Protein AF-W1I643-F1 (afdb_monomer_lite)

Sequence (92 aa):
MLSKNSHLFVSRDLIAAFPGRSFRIIAISSFNKKELKRHLSGITKANIATRNFPLPVAELRKRLKLKDGGETYIFATTLSDESHVLVITEKA

pLDDT: mean 82.18, std 7.46, range [57.31, 90.88]

Secondary structure (DSSP, 8-state):
-B-GGG-----SS--TT-SS--EEEEEEEES-HHHHHHHTTT--B-EEEEES-SS-HHHHHHHHTPBS-SSEEEEEEEBTTS-EEEEEEEE-

Structure (mmCIF, N/CA/C/O backbone):
data_AF-W1I643-F1
#
_entry.id   AF-W1I643-F1
#
loop_
_atom_site.group_PDB
_atom_site.id
_atom_site.type_symbol
_atom_site.label_atom_id
_atom_site.label_alt_id
_atom_site.label_comp_id
_atom_site.label_asym_id
_atom_site.label_entity_id
_atom_site.label_seq_id
_atom_site.pdbx_PDB_ins_code
_atom_site.Cartn_x
_atom_site.Cartn_y
_atom_site.Cartn_z
_atom_site.occupancy
_atom_site.B_iso_or_equiv
_atom_site.auth_seq_id
_atom_site.auth_comp_id
_atom_site.auth_asym_id
_atom_site.auth_atom_id
_atom_site.pdbx_PDB_model_num
ATOM 1 N N . MET A 1 1 ? 1.737 11.450 -11.147 1.00 57.31 1 MET A N 1
ATOM 2 C CA . MET A 1 1 ? 3.042 10.776 -11.336 1.00 57.31 1 MET A CA 1
ATOM 3 C C . MET A 1 1 ? 3.482 10.208 -9.993 1.00 57.31 1 MET A C 1
ATOM 5 O O . MET A 1 1 ? 3.165 10.809 -8.972 1.00 57.31 1 MET A O 1
ATOM 9 N N . LEU A 1 2 ? 4.122 9.035 -9.972 1.00 66.00 2 LEU A N 1
ATOM 10 C CA . LEU A 1 2 ? 4.743 8.502 -8.752 1.00 66.00 2 LEU A CA 1
ATOM 11 C C . LEU A 1 2 ? 6.029 9.278 -8.460 1.00 66.00 2 LEU A C 1
ATOM 13 O O . LEU A 1 2 ? 6.726 9.688 -9.389 1.00 66.00 2 LEU A O 1
ATOM 17 N N . SER A 1 3 ? 6.352 9.485 -7.183 1.00 66.00 3 SER A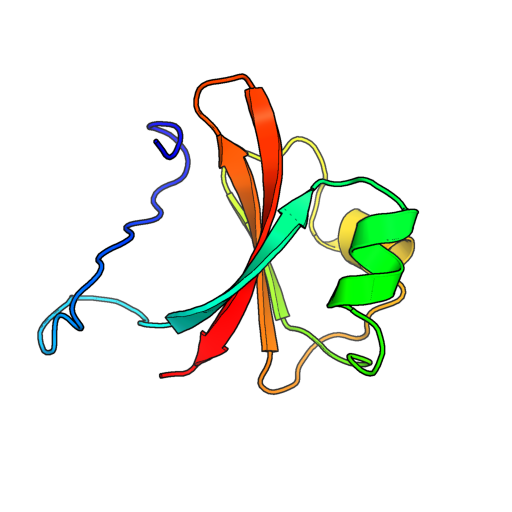 N 1
ATOM 18 C CA . SER A 1 3 ? 7.621 10.120 -6.820 1.00 66.00 3 SER A CA 1
ATOM 19 C C . SER A 1 3 ? 8.807 9.248 -7.252 1.00 66.00 3 SER A C 1
ATOM 21 O O . SER A 1 3 ? 8.738 8.019 -7.142 1.00 66.00 3 SER A O 1
ATOM 23 N N . LYS A 1 4 ? 9.906 9.883 -7.695 1.00 61.41 4 LYS A N 1
ATOM 24 C CA . LYS A 1 4 ? 11.142 9.229 -8.180 1.00 61.41 4 LYS A CA 1
ATOM 25 C C . LYS A 1 4 ? 11.694 8.179 -7.203 1.00 61.41 4 LYS A C 1
ATOM 27 O O . LYS A 1 4 ? 12.247 7.177 -7.638 1.00 61.41 4 LYS A O 1
ATOM 32 N N . ASN A 1 5 ? 11.458 8.351 -5.903 1.00 60.69 5 ASN A N 1
ATOM 33 C CA . ASN A 1 5 ? 11.962 7.461 -4.850 1.00 60.69 5 ASN A CA 1
ATOM 34 C C . ASN A 1 5 ? 11.018 6.292 -4.512 1.00 60.69 5 ASN A C 1
ATOM 36 O O . ASN A 1 5 ? 11.272 5.536 -3.578 1.00 60.69 5 ASN A O 1
ATOM 40 N N . SER A 1 6 ? 9.908 6.134 -5.238 1.00 60.09 6 SER A N 1
ATOM 41 C CA . SER A 1 6 ? 8.906 5.107 -4.920 1.00 60.09 6 SER A CA 1
ATOM 42 C C . SER A 1 6 ? 9.244 3.739 -5.519 1.00 60.09 6 SER A C 1
ATOM 44 O O . SER A 1 6 ? 8.708 2.739 -5.051 1.00 60.09 6 SER A O 1
ATOM 46 N N . HIS A 1 7 ? 10.128 3.675 -6.529 1.00 69.38 7 HIS A N 1
ATOM 47 C CA . HIS A 1 7 ? 10.511 2.439 -7.243 1.00 69.38 7 HIS A CA 1
ATOM 48 C C . HIS A 1 7 ? 9.288 1.573 -7.623 1.00 69.38 7 HIS A C 1
ATOM 50 O O . HIS A 1 7 ? 9.327 0.344 -7.589 1.00 69.38 7 HIS A O 1
ATOM 56 N N . LEU A 1 8 ? 8.173 2.234 -7.933 1.00 71.62 8 LEU A N 1
ATOM 57 C CA . LEU A 1 8 ? 6.917 1.634 -8.355 1.00 71.62 8 LEU A CA 1
ATOM 58 C C . LEU A 1 8 ? 6.682 2.063 -9.797 1.00 71.62 8 LEU A C 1
ATOM 60 O O . LEU A 1 8 ? 6.731 3.253 -10.112 1.00 71.62 8 LEU A O 1
ATOM 64 N N . PHE A 1 9 ? 6.429 1.083 -10.6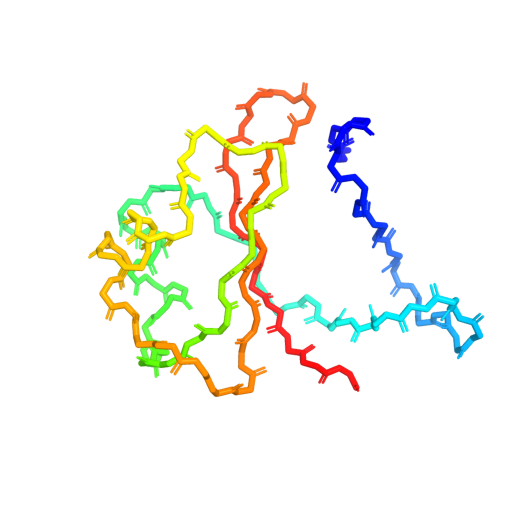54 1.00 77.25 9 PHE A N 1
ATOM 65 C CA . PHE A 1 9 ? 6.153 1.285 -12.068 1.00 77.25 9 PHE A CA 1
ATOM 66 C C . PHE A 1 9 ? 4.680 0.965 -12.312 1.00 77.25 9 PHE A C 1
ATOM 68 O O . PHE A 1 9 ? 4.180 -0.052 -11.835 1.00 77.25 9 PHE A O 1
ATOM 75 N N . VAL A 1 10 ? 3.975 1.849 -13.017 1.00 79.75 10 VAL A N 1
ATOM 76 C CA . VAL A 1 10 ? 2.554 1.683 -13.346 1.00 79.75 10 VAL A CA 1
ATOM 77 C C . VAL A 1 10 ? 2.406 1.787 -14.854 1.00 79.75 10 VAL A C 1
ATOM 79 O O . VAL A 1 10 ? 2.914 2.726 -15.462 1.00 79.75 10 VAL A O 1
ATOM 82 N N . SER A 1 11 ? 1.703 0.825 -15.441 1.00 78.19 11 SER A N 1
ATOM 83 C CA . SER A 1 11 ? 1.356 0.776 -16.860 1.00 78.19 11 SER A CA 1
ATOM 84 C C . SER A 1 11 ? -0.150 0.558 -16.988 1.00 78.19 11 SER A C 1
ATOM 86 O O . SER A 1 11 ? -0.758 -0.054 -16.109 1.00 78.19 11 SER A O 1
ATOM 88 N N . ARG A 1 12 ? -0.756 1.079 -18.062 1.00 75.44 12 ARG A N 1
ATOM 89 C CA . ARG A 1 12 ? -2.154 0.767 -18.407 1.00 75.44 12 ARG A CA 1
ATOM 90 C C . ARG A 1 12 ? -2.280 -0.643 -18.979 1.00 75.44 12 ARG A C 1
ATOM 92 O O . ARG A 1 12 ? -3.259 -1.320 -18.693 1.00 75.44 12 ARG A O 1
ATOM 99 N N . ASP A 1 13 ? -1.262 -1.074 -19.716 1.00 77.31 13 ASP A N 1
ATOM 100 C CA . ASP A 1 13 ? -1.199 -2.388 -20.342 1.00 77.31 13 ASP A CA 1
ATOM 101 C C . ASP A 1 13 ? -0.326 -3.342 -19.524 1.00 77.31 13 ASP A C 1
ATOM 103 O O . ASP A 1 13 ? 0.684 -2.938 -18.930 1.00 77.31 13 ASP A O 1
ATOM 107 N N . LEU A 1 14 ? -0.707 -4.620 -19.505 1.00 73.81 14 LEU A N 1
ATOM 108 C CA . LEU A 1 14 ? 0.080 -5.667 -18.864 1.00 73.81 14 LEU A CA 1
ATOM 109 C C . LEU A 1 14 ? 1.372 -5.900 -19.654 1.00 73.81 14 LEU A C 1
ATOM 111 O O . LEU A 1 14 ? 1.344 -6.269 -20.825 1.00 73.81 14 LEU A O 1
ATOM 115 N N . ILE A 1 15 ? 2.512 -5.752 -18.983 1.00 77.06 15 ILE A N 1
ATOM 116 C CA . ILE A 1 15 ? 3.822 -6.057 -19.560 1.00 77.06 15 ILE A CA 1
ATOM 117 C C . ILE A 1 15 ? 4.190 -7.488 -19.160 1.00 77.06 15 ILE A C 1
ATOM 119 O O . ILE A 1 15 ? 4.653 -7.730 -18.046 1.00 77.06 15 ILE A O 1
ATOM 123 N N . ALA A 1 16 ? 3.967 -8.441 -20.070 1.00 70.69 16 ALA A N 1
ATOM 124 C CA . ALA A 1 16 ? 4.140 -9.874 -19.805 1.00 70.69 16 ALA A CA 1
ATOM 125 C C . ALA A 1 16 ? 5.574 -10.269 -19.394 1.00 70.69 16 ALA A C 1
ATOM 127 O O . ALA A 1 16 ? 5.754 -11.203 -18.621 1.00 70.69 16 ALA A O 1
ATOM 128 N N . ALA A 1 17 ? 6.590 -9.544 -19.873 1.00 79.75 17 ALA A N 1
ATOM 129 C CA . ALA A 1 17 ? 8.004 -9.822 -19.609 1.00 79.75 17 ALA A CA 1
ATOM 130 C C . ALA A 1 17 ? 8.645 -8.846 -18.601 1.00 79.75 17 ALA A C 1
ATOM 132 O O . ALA A 1 17 ? 9.853 -8.613 -18.648 1.00 79.75 17 ALA A O 1
ATOM 133 N N . PHE A 1 18 ? 7.859 -8.225 -17.713 1.00 77.94 18 PHE A N 1
ATOM 134 C CA . PHE A 1 18 ? 8.416 -7.289 -16.736 1.00 77.94 18 PHE A CA 1
ATOM 135 C C . PHE A 1 18 ? 9.230 -8.034 -15.660 1.00 77.94 18 PHE A C 1
ATOM 137 O O . PHE A 1 18 ? 8.676 -8.903 -14.981 1.00 77.94 18 PHE A O 1
ATOM 144 N N . PRO A 1 19 ? 10.520 -7.702 -15.455 1.00 77.12 19 PRO A N 1
ATOM 145 C CA . PRO A 1 19 ? 11.328 -8.330 -14.418 1.00 77.12 19 PRO A CA 1
ATOM 146 C C . PRO A 1 19 ? 10.862 -7.846 -13.041 1.00 77.12 19 PRO A C 1
ATOM 148 O O . PRO A 1 19 ? 11.257 -6.786 -12.556 1.00 77.12 19 PRO A O 1
ATOM 151 N N . GLY A 1 20 ? 9.984 -8.618 -12.404 1.00 78.25 20 GLY A N 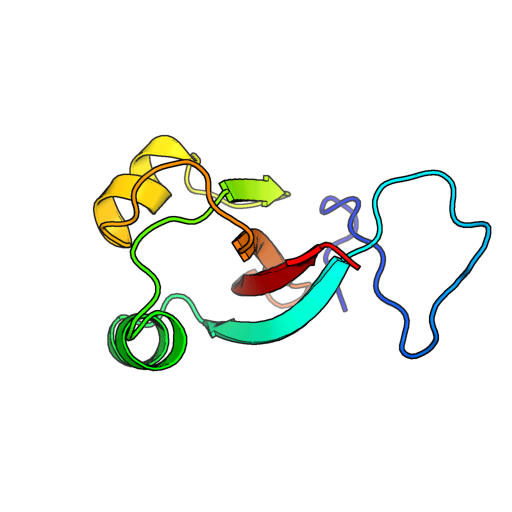1
ATOM 152 C CA . GLY A 1 20 ? 9.456 -8.291 -11.088 1.00 78.25 20 GLY A CA 1
ATOM 153 C C . GLY A 1 20 ? 8.138 -8.983 -10.775 1.00 78.25 20 GLY A C 1
ATOM 154 O O . GLY A 1 20 ? 7.763 -9.984 -11.379 1.00 78.25 20 GLY A O 1
ATOM 155 N N . ARG A 1 21 ? 7.433 -8.440 -9.784 1.00 79.50 21 ARG A N 1
ATOM 156 C CA . ARG A 1 21 ? 6.077 -8.864 -9.435 1.00 79.50 21 ARG A CA 1
ATOM 157 C C . ARG A 1 21 ? 5.087 -7.877 -10.031 1.00 79.50 21 ARG A C 1
ATOM 159 O O . ARG A 1 21 ? 5.185 -6.683 -9.755 1.00 79.50 21 ARG A O 1
ATOM 166 N N . SER A 1 22 ? 4.133 -8.395 -10.791 1.00 82.69 22 SER A N 1
ATOM 167 C CA . SER A 1 22 ? 3.041 -7.612 -11.358 1.00 82.69 22 SER A CA 1
ATOM 168 C C . SER A 1 22 ? 1.815 -7.690 -10.458 1.00 82.69 22 SER A C 1
ATOM 170 O O . SER A 1 22 ? 1.476 -8.747 -9.925 1.00 82.69 22 SER A O 1
ATOM 172 N N . PHE A 1 23 ? 1.152 -6.552 -10.294 1.00 85.50 23 PHE A N 1
ATOM 173 C CA . PHE A 1 23 ? -0.076 -6.443 -9.523 1.00 85.50 23 PHE A CA 1
ATOM 174 C C . PHE A 1 23 ? -1.091 -5.631 -10.315 1.00 85.50 23 PHE A C 1
ATOM 176 O O . PHE A 1 23 ? -0.740 -4.646 -10.967 1.00 85.50 23 PHE A O 1
ATOM 183 N N . ARG A 1 24 ? -2.358 -6.026 -10.236 1.00 85.75 24 ARG A N 1
ATOM 184 C CA . ARG A 1 24 ? -3.470 -5.294 -10.837 1.00 85.75 24 ARG A CA 1
ATOM 185 C C . ARG A 1 24 ? -4.008 -4.293 -9.825 1.00 85.75 24 ARG A C 1
ATOM 187 O O . ARG A 1 24 ? -4.380 -4.679 -8.720 1.00 85.75 24 ARG A O 1
ATOM 194 N N . ILE A 1 25 ? -4.049 -3.013 -10.191 1.00 88.69 25 ILE A N 1
ATOM 195 C CA . ILE A 1 25 ? -4.620 -1.963 -9.338 1.00 88.69 25 ILE A CA 1
ATOM 196 C C . ILE A 1 25 ? -6.142 -2.109 -9.336 1.00 88.69 25 ILE A C 1
ATOM 198 O O . ILE A 1 25 ? -6.773 -2.056 -10.388 1.00 88.69 25 ILE A O 1
ATOM 202 N N . ILE A 1 26 ? -6.716 -2.286 -8.148 1.00 88.69 26 ILE A N 1
ATOM 203 C CA . ILE A 1 26 ? -8.165 -2.396 -7.934 1.00 88.69 26 ILE A CA 1
ATOM 204 C C . ILE A 1 26 ? -8.739 -1.046 -7.520 1.00 88.69 26 ILE A C 1
ATOM 206 O O . ILE A 1 26 ? -9.798 -0.636 -7.987 1.00 88.69 26 ILE A O 1
ATOM 210 N N . ALA A 1 27 ? -8.032 -0.347 -6.634 1.00 86.88 27 ALA A N 1
ATOM 211 C CA . ALA A 1 27 ? -8.449 0.948 -6.130 1.00 86.88 27 ALA A CA 1
ATOM 212 C C . ALA A 1 27 ? -7.246 1.764 -5.659 1.00 86.88 27 ALA A C 1
ATOM 214 O O . ALA A 1 27 ? -6.210 1.226 -5.270 1.00 86.88 27 ALA A O 1
ATOM 215 N N . ILE A 1 28 ? -7.411 3.080 -5.651 1.00 87.88 28 ILE A N 1
ATOM 216 C CA . ILE A 1 28 ? -6.476 4.015 -5.035 1.00 87.88 28 ILE A CA 1
ATOM 217 C C . ILE A 1 28 ? -7.280 4.792 -4.000 1.00 87.88 28 ILE A C 1
ATOM 219 O O . ILE A 1 28 ? -8.333 5.334 -4.323 1.00 87.88 28 ILE A O 1
ATOM 223 N N . SER A 1 29 ? -6.803 4.810 -2.761 1.00 87.44 29 SER A N 1
ATOM 224 C CA . SER A 1 29 ? -7.426 5.538 -1.656 1.00 87.44 29 SER A CA 1
ATOM 225 C C . SER A 1 29 ? -6.448 6.566 -1.119 1.00 87.44 29 SER A C 1
ATOM 227 O O . SER A 1 29 ? -5.255 6.282 -0.984 1.00 87.44 29 SER A O 1
ATOM 229 N N . SER A 1 30 ? -6.945 7.735 -0.727 1.00 85.12 30 SER A N 1
ATOM 230 C CA . SER A 1 30 ? -6.160 8.631 0.118 1.00 85.12 30 SER A CA 1
ATOM 231 C C . SER A 1 30 ? -6.065 8.075 1.542 1.00 85.12 30 SER A C 1
ATOM 233 O O . SER A 1 30 ? -6.746 7.110 1.915 1.00 85.12 30 SER A O 1
ATOM 235 N N . PHE A 1 31 ? -5.252 8.720 2.379 1.00 79.62 31 PHE A N 1
ATOM 236 C CA . PHE A 1 31 ? -5.158 8.404 3.805 1.00 79.62 31 PHE A CA 1
ATOM 237 C C . PHE A 1 31 ? -6.355 8.896 4.647 1.00 79.62 31 PHE A C 1
ATOM 239 O O . PHE A 1 31 ? -6.316 8.882 5.880 1.00 79.62 31 PHE A O 1
ATOM 246 N N . ASN A 1 32 ? -7.441 9.335 4.004 1.00 82.44 32 ASN A N 1
ATOM 247 C CA . ASN A 1 32 ? -8.641 9.798 4.681 1.00 82.44 32 ASN A CA 1
ATOM 248 C C . ASN A 1 32 ? -9.412 8.626 5.311 1.00 82.44 32 ASN A C 1
ATOM 250 O O . ASN A 1 32 ? -9.787 7.667 4.638 1.00 82.44 32 ASN A O 1
ATOM 254 N N . LYS A 1 33 ? -9.729 8.727 6.608 1.00 76.81 33 LYS A N 1
ATOM 255 C CA . LYS A 1 33 ? -10.464 7.702 7.375 1.00 76.81 33 LYS A CA 1
ATOM 256 C C . LYS A 1 33 ? -11.754 7.226 6.693 1.00 76.81 33 LYS A C 1
ATOM 258 O O . LYS A 1 33 ? -12.069 6.039 6.778 1.00 76.81 33 LYS A O 1
ATOM 263 N N . LYS A 1 34 ? -12.508 8.129 6.048 1.00 81.75 34 LYS A N 1
ATOM 264 C CA . LYS A 1 34 ? -13.757 7.775 5.345 1.00 81.75 34 LYS A CA 1
ATOM 265 C C . LYS A 1 34 ? -13.490 6.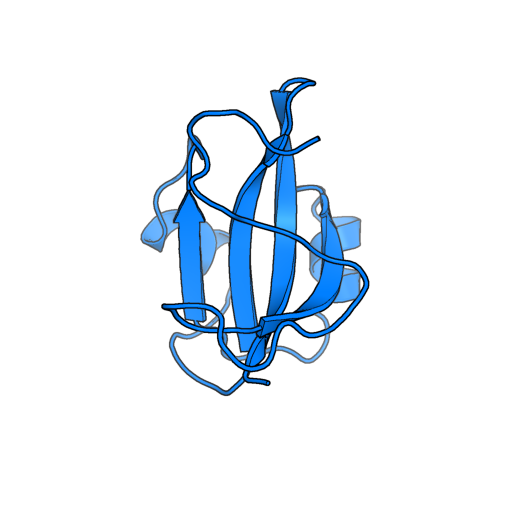924 4.104 1.00 81.75 34 LYS A C 1
ATOM 267 O O . LYS A 1 34 ? -14.152 5.904 3.928 1.00 81.75 34 LYS A O 1
ATOM 272 N N . GLU A 1 35 ? -12.522 7.318 3.281 1.00 81.06 35 GLU A N 1
ATOM 273 C CA . GLU A 1 35 ? -12.159 6.579 2.066 1.00 81.06 35 GLU A CA 1
ATOM 274 C C . GLU A 1 35 ? -11.541 5.230 2.398 1.00 81.06 35 GLU A C 1
ATOM 276 O O . GLU A 1 35 ? -11.972 4.219 1.852 1.00 81.06 35 GLU A O 1
ATOM 281 N N . LEU A 1 36 ? -10.630 5.191 3.373 1.00 82.62 36 LEU A N 1
ATOM 282 C CA . LEU A 1 36 ? -10.028 3.948 3.841 1.00 82.62 36 LEU A CA 1
ATOM 283 C C . LEU A 1 36 ? -11.095 2.952 4.278 1.00 82.62 36 LEU A C 1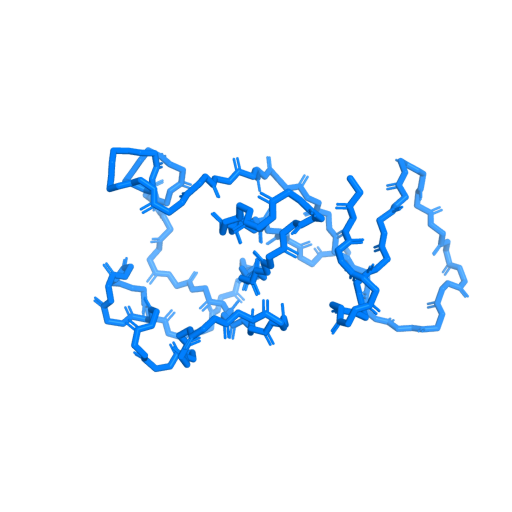
ATOM 285 O O . LEU A 1 36 ? -11.075 1.806 3.850 1.00 82.62 36 LEU A O 1
ATOM 289 N N . LYS A 1 37 ? -12.075 3.388 5.078 1.00 79.88 37 LYS A N 1
ATOM 290 C CA . LYS A 1 37 ? -13.162 2.506 5.514 1.00 79.88 37 LYS A CA 1
ATOM 291 C C . LYS A 1 37 ? -14.032 2.037 4.346 1.00 79.88 37 LYS A C 1
ATOM 293 O O . LYS A 1 37 ? -14.535 0.924 4.402 1.00 79.88 37 LYS A O 1
ATOM 298 N N . ARG A 1 38 ? -14.211 2.859 3.306 1.00 84.12 38 ARG A N 1
ATOM 299 C CA . ARG A 1 38 ? -14.988 2.510 2.108 1.00 84.12 38 ARG A CA 1
ATOM 300 C C . ARG A 1 38 ? -14.255 1.494 1.233 1.00 84.12 38 ARG A C 1
ATOM 302 O O . ARG A 1 38 ? -14.849 0.489 0.868 1.00 84.12 38 ARG A O 1
ATOM 309 N N . HIS A 1 39 ? -12.984 1.742 0.924 1.00 82.50 39 HIS A N 1
ATOM 310 C CA . HIS A 1 39 ? -12.187 0.900 0.029 1.00 82.50 39 HIS A CA 1
ATOM 311 C C . HIS A 1 39 ? -11.655 -0.368 0.698 1.00 82.50 39 HIS A C 1
ATOM 313 O O . HIS A 1 39 ? -11.450 -1.369 0.023 1.00 82.50 39 HIS A O 1
ATOM 319 N N . LEU A 1 40 ? -11.457 -0.344 2.018 1.00 80.75 40 LEU A N 1
ATOM 320 C CA . LEU A 1 40 ? -11.050 -1.510 2.803 1.00 80.75 40 LEU A CA 1
ATOM 321 C C . LEU A 1 40 ? -12.243 -2.235 3.438 1.00 80.75 40 LEU A C 1
ATOM 323 O O . LEU A 1 40 ? -12.050 -3.189 4.188 1.00 80.75 40 LEU A O 1
ATOM 327 N N . SER A 1 41 ? -13.478 -1.800 3.158 1.00 80.25 41 SER A N 1
ATOM 328 C CA . SER A 1 41 ? -14.681 -2.480 3.643 1.00 80.25 41 SER A CA 1
ATOM 329 C C . SER A 1 41 ? -14.712 -3.909 3.101 1.00 80.25 41 SER A C 1
ATOM 331 O O . SER A 1 41 ? -14.746 -4.109 1.892 1.00 80.25 41 SER A O 1
ATOM 333 N N . GLY A 1 42 ? -14.673 -4.904 3.987 1.00 80.94 42 GLY A N 1
ATOM 334 C CA . GLY A 1 42 ? -14.626 -6.322 3.606 1.00 80.94 42 GLY A CA 1
ATOM 335 C C . GLY A 1 42 ? -13.214 -6.902 3.469 1.00 80.94 42 GLY A C 1
ATOM 336 O O . GLY A 1 42 ? -13.056 -8.121 3.520 1.00 80.94 42 GLY A O 1
ATOM 337 N N . ILE A 1 43 ? -12.173 -6.065 3.404 1.00 83.56 43 ILE A N 1
ATOM 338 C CA . ILE A 1 43 ? -10.780 -6.522 3.424 1.00 83.56 43 ILE A CA 1
ATOM 339 C C . ILE A 1 43 ? -10.362 -6.687 4.885 1.00 83.56 43 ILE A C 1
ATOM 341 O O . ILE A 1 43 ? -10.266 -5.724 5.640 1.00 83.56 43 ILE A O 1
ATOM 345 N N . THR A 1 44 ? -10.122 -7.928 5.302 1.00 84.25 44 THR A N 1
ATOM 346 C CA . THR A 1 44 ? -9.707 -8.250 6.682 1.00 84.25 44 THR A CA 1
ATOM 347 C C . THR A 1 44 ? -8.230 -8.628 6.787 1.00 84.25 44 THR A C 1
ATOM 349 O O . THR A 1 44 ? -7.634 -8.515 7.864 1.00 84.25 44 THR A O 1
ATOM 352 N N . LYS A 1 45 ? -7.630 -9.053 5.671 1.00 88.94 45 LYS A N 1
ATOM 353 C CA . LYS A 1 45 ? -6.221 -9.429 5.536 1.00 88.94 45 LYS A CA 1
ATOM 354 C C . LYS A 1 45 ? -5.644 -8.749 4.295 1.00 88.94 45 LYS A C 1
ATOM 356 O O . LYS A 1 45 ? -6.276 -8.801 3.243 1.00 88.94 45 LYS A O 1
ATOM 361 N N . ALA A 1 46 ? -4.489 -8.104 4.426 1.00 90.44 46 ALA A N 1
ATOM 362 C CA . ALA A 1 46 ? -3.741 -7.603 3.280 1.00 90.44 46 ALA A CA 1
ATOM 363 C C . ALA A 1 46 ? -2.236 -7.555 3.565 1.00 90.44 46 ALA A C 1
ATOM 365 O O . ALA A 1 46 ? -1.794 -7.230 4.671 1.00 90.44 46 ALA A O 1
ATOM 366 N N . ASN A 1 47 ? -1.443 -7.780 2.523 1.00 90.75 47 ASN A N 1
ATOM 367 C CA . ASN A 1 47 ? -0.003 -7.569 2.542 1.00 90.75 47 ASN A CA 1
ATOM 368 C C . ASN A 1 47 ? 0.286 -6.080 2.333 1.00 90.75 47 ASN A C 1
ATOM 370 O O . ASN A 1 47 ? -0.002 -5.535 1.272 1.00 90.75 47 ASN A O 1
ATOM 374 N N . ILE A 1 48 ? 0.866 -5.409 3.327 1.00 89.88 48 ILE A N 1
ATOM 375 C CA . ILE A 1 48 ? 1.173 -3.974 3.246 1.00 89.88 48 ILE A CA 1
ATOM 376 C C . ILE A 1 48 ? 2.663 -3.773 2.982 1.00 89.88 48 ILE A C 1
ATOM 378 O O . ILE A 1 48 ? 3.496 -4.289 3.727 1.00 89.88 48 ILE A O 1
ATOM 382 N N . ALA A 1 49 ? 2.993 -2.969 1.974 1.00 89.31 49 ALA A N 1
ATOM 383 C CA . ALA A 1 49 ? 4.351 -2.524 1.688 1.00 89.31 49 ALA A CA 1
ATOM 384 C C . ALA A 1 49 ? 4.401 -0.995 1.582 1.00 89.31 49 ALA A C 1
ATOM 386 O O . ALA A 1 49 ? 3.545 -0.378 0.954 1.00 89.31 49 ALA A O 1
ATOM 387 N N . THR A 1 50 ? 5.413 -0.374 2.183 1.00 87.88 50 THR A N 1
ATOM 388 C CA . THR A 1 50 ? 5.639 1.076 2.107 1.00 87.88 50 THR A CA 1
ATOM 389 C C . THR A 1 50 ? 6.774 1.394 1.139 1.00 87.88 50 THR A C 1
ATOM 391 O O . THR A 1 50 ? 7.807 0.719 1.129 1.00 87.88 50 THR A O 1
ATOM 394 N N . ARG A 1 51 ? 6.594 2.418 0.303 1.00 83.38 51 ARG A N 1
ATOM 395 C CA . ARG A 1 51 ? 7.617 2.948 -0.608 1.00 83.38 51 ARG A CA 1
ATOM 396 C C . ARG A 1 51 ? 7.539 4.465 -0.622 1.00 83.38 51 ARG A C 1
ATOM 398 O O . ARG A 1 51 ? 6.542 5.010 -1.087 1.00 83.38 51 ARG A O 1
ATOM 405 N N . ASN A 1 52 ? 8.575 5.134 -0.117 1.00 79.75 52 ASN A N 1
ATOM 406 C CA . ASN A 1 52 ? 8.587 6.590 0.047 1.00 79.75 52 ASN A CA 1
ATOM 407 C C . ASN A 1 52 ? 7.352 7.098 0.826 1.00 79.75 52 ASN A C 1
ATOM 409 O O . ASN A 1 52 ? 6.588 7.924 0.335 1.00 79.75 52 ASN A O 1
ATOM 413 N N . PHE A 1 53 ? 7.104 6.534 2.010 1.00 82.88 53 PHE A N 1
ATOM 414 C CA . PHE A 1 53 ? 5.951 6.853 2.857 1.00 82.88 53 PHE A CA 1
ATOM 415 C C . PHE A 1 53 ? 6.429 7.134 4.290 1.00 82.88 53 PHE A C 1
ATOM 417 O O . PHE A 1 53 ? 7.294 6.395 4.763 1.00 82.88 53 PHE A O 1
ATOM 424 N N . PRO A 1 54 ? 5.890 8.150 4.993 1.00 81.50 54 PRO A N 1
ATOM 425 C CA . PRO A 1 54 ? 6.408 8.569 6.300 1.00 81.50 54 PRO A CA 1
ATOM 426 C C . PRO A 1 54 ? 6.113 7.576 7.432 1.00 81.50 54 PRO A C 1
ATOM 428 O O . PRO A 1 54 ? 6.785 7.601 8.458 1.00 81.50 54 PRO A O 1
ATOM 431 N N . LEU A 1 55 ? 5.114 6.703 7.266 1.00 84.25 55 LEU A N 1
ATOM 432 C CA . LEU A 1 55 ? 4.733 5.720 8.283 1.00 84.25 55 LEU A CA 1
ATOM 433 C C . LEU A 1 55 ? 5.293 4.324 7.979 1.00 84.25 55 LEU A C 1
ATOM 435 O O . LEU A 1 55 ? 5.242 3.876 6.828 1.00 84.25 55 LEU A O 1
ATOM 439 N N . PRO A 1 56 ? 5.739 3.579 9.005 1.00 87.00 56 PRO A N 1
ATOM 440 C CA . PRO A 1 56 ? 6.149 2.193 8.848 1.00 87.00 56 PRO A CA 1
ATOM 441 C C . PRO A 1 56 ? 4.942 1.259 8.664 1.00 87.00 56 PRO A C 1
ATOM 443 O O . PRO A 1 56 ? 3.830 1.518 9.134 1.00 87.00 56 PRO A O 1
ATOM 446 N N . VAL A 1 57 ? 5.186 0.101 8.041 1.00 87.62 57 VAL A N 1
ATOM 447 C CA . VAL A 1 57 ? 4.172 -0.940 7.778 1.00 87.62 57 VAL A CA 1
ATOM 448 C C . VAL A 1 57 ? 3.411 -1.349 9.047 1.00 87.62 57 VAL A C 1
ATOM 450 O O . VAL A 1 57 ? 2.193 -1.520 9.011 1.00 87.62 57 VAL A O 1
ATOM 453 N N . ALA A 1 58 ? 4.102 -1.476 10.183 1.00 86.50 58 ALA A N 1
ATOM 454 C CA . ALA A 1 58 ? 3.489 -1.875 11.450 1.00 86.50 58 ALA A CA 1
ATOM 455 C C . ALA A 1 58 ? 2.443 -0.863 11.952 1.00 86.50 58 ALA A C 1
ATOM 457 O O . ALA A 1 58 ? 1.394 -1.258 12.466 1.00 86.50 58 ALA A O 1
ATOM 458 N N . GLU A 1 59 ? 2.697 0.436 11.778 1.00 87.88 59 GLU A N 1
ATOM 459 C CA . GLU A 1 59 ? 1.749 1.478 12.173 1.00 87.88 59 GLU A CA 1
ATOM 460 C C . GLU A 1 59 ? 0.553 1.522 11.219 1.00 87.88 59 GLU A C 1
ATOM 462 O O . GLU A 1 59 ? -0.595 1.601 11.664 1.00 87.88 59 GLU A O 1
ATOM 467 N N . LEU A 1 60 ? 0.805 1.370 9.916 1.00 86.56 60 LEU A N 1
ATOM 468 C CA . LEU A 1 60 ? -0.250 1.252 8.911 1.00 86.56 60 LEU A CA 1
ATOM 469 C C . LEU A 1 60 ? -1.192 0.089 9.214 1.00 86.56 60 LEU A C 1
ATOM 471 O O . LEU A 1 60 ? -2.405 0.283 9.231 1.00 86.56 60 LEU A O 1
ATOM 475 N N . ARG A 1 61 ? -0.661 -1.093 9.545 1.00 85.38 61 ARG A N 1
ATOM 476 C CA . ARG A 1 61 ? -1.482 -2.253 9.933 1.00 85.38 61 ARG A CA 1
ATOM 477 C C . ARG A 1 61 ? -2.408 -1.934 11.102 1.00 85.38 61 ARG A C 1
ATOM 479 O O . ARG A 1 61 ? -3.6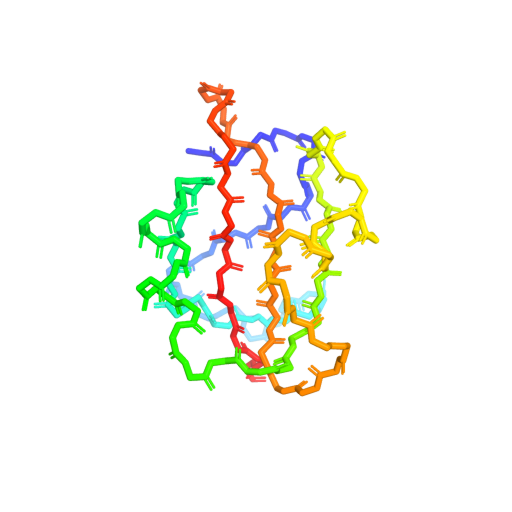00 -2.230 11.036 1.00 85.38 61 ARG A O 1
ATOM 486 N N . LYS A 1 62 ? -1.889 -1.275 12.144 1.00 85.44 62 LYS A N 1
ATOM 487 C CA . LYS A 1 62 ? -2.687 -0.867 13.311 1.00 85.44 62 LYS A CA 1
ATOM 488 C C . LYS A 1 62 ? -3.775 0.141 12.938 1.00 85.44 62 LYS A C 1
ATOM 490 O O . LYS A 1 62 ? -4.917 -0.022 13.362 1.00 85.44 62 LYS A O 1
ATOM 495 N N . ARG A 1 63 ? -3.451 1.155 12.127 1.00 84.62 63 ARG A N 1
ATOM 496 C CA . ARG A 1 63 ? -4.416 2.184 11.697 1.00 84.62 63 ARG A CA 1
ATOM 497 C C . ARG A 1 63 ? -5.517 1.622 10.804 1.00 84.62 63 ARG A C 1
ATOM 499 O O . ARG A 1 63 ? -6.678 1.987 10.976 1.00 84.62 63 ARG A O 1
ATOM 506 N N . LEU A 1 64 ? -5.154 0.737 9.880 1.00 83.31 64 LEU A N 1
ATOM 507 C CA . LEU A 1 64 ? -6.086 0.114 8.941 1.00 83.31 64 LEU A CA 1
ATOM 508 C C . LEU A 1 64 ? -6.847 -1.068 9.560 1.00 83.31 64 LEU A C 1
ATOM 510 O O . LEU A 1 64 ? -7.827 -1.521 8.981 1.00 83.31 64 LEU A O 1
ATOM 514 N N . LYS A 1 65 ? -6.429 -1.544 10.742 1.00 85.00 65 LYS A N 1
ATOM 515 C CA . LYS A 1 65 ? -6.973 -2.734 11.420 1.00 85.00 65 LYS A CA 1
ATOM 516 C C . LYS A 1 65 ? -6.950 -3.984 10.530 1.00 85.00 65 LYS A C 1
ATOM 518 O O . LYS A 1 65 ? -7.831 -4.835 10.621 1.00 85.00 65 LYS A O 1
ATOM 523 N N . LEU A 1 66 ? -5.929 -4.086 9.682 1.00 86.81 66 LEU A N 1
ATOM 524 C CA . LEU A 1 66 ? -5.741 -5.200 8.758 1.00 86.81 66 LEU A CA 1
ATOM 525 C C . LEU A 1 66 ? -4.788 -6.228 9.358 1.00 86.81 66 LEU A C 1
ATOM 527 O O . LEU A 1 66 ? -3.757 -5.876 9.940 1.00 86.81 66 LEU A O 1
ATOM 531 N N . LYS A 1 67 ? -5.127 -7.505 9.191 1.00 86.50 67 LYS A N 1
ATOM 532 C CA . LYS A 1 67 ? -4.213 -8.612 9.479 1.00 86.50 67 LYS A CA 1
ATOM 533 C C . LYS A 1 67 ? -3.243 -8.802 8.315 1.00 86.50 67 LYS A C 1
ATOM 535 O O . LYS A 1 67 ? -3.533 -8.417 7.186 1.00 86.50 67 LYS A O 1
ATOM 540 N N . ASP A 1 68 ? -2.100 -9.408 8.608 1.00 85.19 68 ASP A N 1
ATOM 541 C CA . ASP A 1 68 ? -1.128 -9.759 7.577 1.00 85.19 68 ASP A CA 1
ATOM 542 C C . ASP A 1 68 ? -1.611 -10.924 6.700 1.00 85.19 68 ASP A C 1
ATOM 544 O O . ASP A 1 68 ? -2.363 -11.789 7.165 1.00 85.19 68 ASP A O 1
ATOM 548 N N . GLY A 1 69 ? -1.138 -10.959 5.455 1.00 82.69 69 GLY A N 1
ATOM 549 C CA . GLY A 1 69 ? -1.429 -12.005 4.475 1.00 82.69 69 GLY A CA 1
ATOM 550 C C . GLY A 1 69 ? -2.701 -11.784 3.652 1.00 82.69 69 GLY A C 1
ATOM 551 O O . GLY A 1 69 ? -3.289 -10.706 3.652 1.00 82.69 69 GLY A O 1
ATOM 552 N N . GLY A 1 70 ? -3.124 -12.828 2.937 1.00 85.31 70 GLY A N 1
ATOM 553 C CA . GLY A 1 70 ? -4.225 -12.778 1.968 1.00 85.31 70 GLY A CA 1
ATOM 554 C C . GLY A 1 70 ? -3.758 -12.476 0.541 1.00 85.31 70 GLY A C 1
ATOM 555 O O . GLY A 1 70 ? -2.560 -12.386 0.279 1.00 85.31 70 GLY A O 1
ATOM 556 N N . GLU A 1 71 ? -4.721 -12.312 -0.365 1.00 86.06 71 GLU A N 1
ATOM 557 C CA . GLU A 1 71 ? -4.475 -12.072 -1.799 1.00 86.06 71 GLU A CA 1
ATOM 558 C C . GLU A 1 71 ? -4.343 -10.580 -2.144 1.00 86.06 71 GLU A C 1
ATOM 560 O O . GLU A 1 71 ? -3.816 -10.203 -3.192 1.00 86.06 71 GLU A O 1
ATOM 565 N N . THR A 1 72 ? -4.799 -9.709 -1.241 1.00 89.31 72 THR A N 1
ATOM 566 C CA . THR A 1 72 ? -4.729 -8.261 -1.417 1.00 89.31 72 THR A CA 1
ATOM 567 C C . THR A 1 72 ? -3.357 -7.730 -1.015 1.00 89.31 72 THR A C 1
ATOM 569 O O . THR A 1 72 ? -2.826 -8.047 0.053 1.00 89.31 72 THR A O 1
ATOM 572 N N . TYR A 1 73 ? -2.806 -6.859 -1.852 1.00 90.75 73 TYR A N 1
ATOM 573 C CA . TYR A 1 73 ? -1.566 -6.131 -1.630 1.00 90.75 73 TYR A CA 1
ATOM 574 C C . TYR A 1 73 ? -1.845 -4.631 -1.597 1.00 90.75 73 TYR A C 1
ATOM 576 O O . TYR A 1 73 ? -2.427 -4.077 -2.525 1.00 90.75 73 TYR A O 1
ATOM 584 N N . ILE A 1 74 ? -1.418 -3.959 -0.534 1.00 90.75 74 ILE A N 1
ATOM 585 C CA . ILE A 1 74 ? -1.569 -2.516 -0.366 1.00 90.75 74 ILE A CA 1
ATOM 586 C C . ILE A 1 74 ? -0.187 -1.880 -0.391 1.00 90.75 74 ILE A C 1
ATOM 588 O O . ILE A 1 74 ? 0.638 -2.114 0.495 1.00 90.75 74 ILE A O 1
ATOM 592 N N . PHE A 1 75 ? 0.047 -1.034 -1.386 1.00 90.62 75 PHE A N 1
ATOM 593 C CA . PHE A 1 75 ? 1.259 -0.239 -1.494 1.00 90.62 75 PHE A CA 1
ATOM 594 C C . PHE A 1 75 ? 0.987 1.177 -1.000 1.00 90.62 75 PHE A C 1
ATOM 596 O O . PHE A 1 75 ? 0.246 1.934 -1.624 1.00 90.62 75 PHE A O 1
ATOM 603 N N . ALA A 1 76 ? 1.582 1.532 0.133 1.00 90.31 76 ALA A N 1
ATOM 604 C CA . ALA A 1 76 ? 1.558 2.892 0.648 1.00 90.31 76 ALA A CA 1
ATOM 605 C C . ALA A 1 76 ? 2.702 3.686 0.021 1.00 90.31 76 ALA A C 1
ATOM 607 O O . ALA A 1 76 ? 3.871 3.311 0.160 1.00 90.31 76 ALA A O 1
ATOM 608 N N . THR A 1 77 ? 2.372 4.771 -0.670 1.00 89.44 77 THR A N 1
ATOM 609 C CA . THR A 1 77 ? 3.364 5.599 -1.348 1.00 89.44 77 THR A CA 1
ATOM 610 C C . THR A 1 77 ? 2.967 7.068 -1.360 1.00 89.44 77 THR A C 1
ATOM 612 O O . THR A 1 77 ? 1.824 7.420 -1.065 1.00 89.44 77 THR A O 1
ATOM 615 N N . THR A 1 78 ? 3.935 7.929 -1.648 1.00 85.38 78 THR A N 1
ATOM 616 C CA . THR A 1 78 ? 3.728 9.374 -1.744 1.00 85.38 78 THR A CA 1
ATOM 617 C C . THR A 1 78 ? 3.873 9.796 -3.198 1.00 85.38 78 THR A C 1
ATOM 619 O O . THR A 1 78 ? 4.854 9.459 -3.871 1.00 85.38 78 THR A O 1
ATOM 622 N N . LEU A 1 79 ? 2.862 10.501 -3.692 1.00 82.94 79 LEU A N 1
ATOM 623 C CA . LEU A 1 79 ? 2.828 11.049 -5.039 1.00 82.94 79 LEU A CA 1
ATOM 624 C C . LEU A 1 79 ? 3.746 12.277 -5.162 1.00 82.94 79 LEU A C 1
ATOM 626 O O . LEU A 1 79 ? 4.306 12.767 -4.183 1.00 82.94 79 LEU A O 1
ATOM 630 N N . SER A 1 80 ? 3.956 12.747 -6.393 1.00 78.12 80 SER A N 1
ATOM 631 C CA . SER A 1 80 ? 4.824 13.903 -6.676 1.00 78.12 80 SER A CA 1
ATOM 632 C C . SER A 1 80 ? 4.336 15.221 -6.061 1.00 78.12 80 SER A C 1
ATOM 634 O O . SER A 1 80 ? 5.134 16.132 -5.904 1.00 78.12 80 SER A O 1
ATOM 636 N N . ASP A 1 81 ? 3.050 15.316 -5.737 1.00 81.56 81 ASP A N 1
ATOM 637 C CA . ASP A 1 81 ? 2.388 16.441 -5.066 1.00 81.56 81 ASP A CA 1
ATOM 638 C C . ASP A 1 81 ? 2.411 16.308 -3.530 1.00 81.56 81 ASP A C 1
ATOM 640 O O . ASP A 1 81 ? 1.620 16.945 -2.846 1.00 81.56 81 ASP A O 1
ATOM 644 N N . GLU A 1 82 ? 3.269 15.434 -2.992 1.00 78.62 82 GLU A N 1
ATOM 645 C CA . GLU A 1 82 ? 3.374 15.099 -1.562 1.00 78.62 82 GLU A CA 1
ATOM 646 C C . GLU A 1 82 ? 2.127 14.420 -0.965 1.00 78.62 82 GLU A C 1
ATOM 648 O O . GLU A 1 82 ? 2.087 14.100 0.225 1.00 78.62 82 GLU A O 1
ATOM 653 N N . SER A 1 83 ? 1.138 14.086 -1.798 1.00 82.94 83 SER A N 1
ATOM 654 C CA . SER A 1 83 ? -0.063 13.382 -1.362 1.00 82.94 83 SER A CA 1
ATOM 655 C C . SER A 1 83 ? 0.238 11.930 -0.984 1.00 82.94 83 SER A C 1
ATOM 657 O O . SER A 1 83 ? 0.794 11.145 -1.759 1.00 82.94 83 SER A O 1
ATOM 659 N N . HIS A 1 84 ? -0.201 11.539 0.211 1.00 87.19 84 HIS A N 1
ATOM 660 C CA . HIS A 1 84 ? -0.114 10.173 0.722 1.00 87.19 84 HIS A CA 1
ATOM 661 C C . HIS A 1 84 ? -1.271 9.314 0.215 1.00 87.19 84 HIS A C 1
ATOM 663 O O . HIS A 1 84 ? -2.437 9.541 0.560 1.00 87.19 84 HIS A O 1
ATOM 669 N N . VAL A 1 85 ? -0.937 8.279 -0.554 1.00 89.44 85 VAL A N 1
ATOM 670 C CA . VAL A 1 85 ? -1.916 7.379 -1.165 1.00 89.44 85 VAL A CA 1
ATOM 671 C C . VAL A 1 85 ? -1.635 5.920 -0.835 1.00 89.44 85 VAL A C 1
ATOM 673 O O . VAL A 1 85 ? -0.495 5.491 -0.645 1.00 89.44 85 VAL A O 1
ATOM 676 N N . LEU A 1 86 ? -2.710 5.143 -0.781 1.00 90.12 86 LEU A N 1
ATOM 677 C CA . LEU A 1 86 ? -2.687 3.695 -0.703 1.00 90.12 86 LEU A CA 1
ATOM 678 C C . LEU A 1 86 ? -3.190 3.128 -2.024 1.00 90.12 86 LEU A C 1
ATOM 680 O O . LEU A 1 86 ? -4.334 3.353 -2.417 1.00 90.12 86 LEU A O 1
ATOM 684 N N . VAL A 1 87 ? -2.336 2.364 -2.689 1.00 90.00 87 VAL A N 1
ATOM 685 C CA . VAL A 1 87 ? -2.679 1.636 -3.905 1.00 90.00 87 VAL A CA 1
ATOM 686 C C . VAL A 1 87 ? -3.070 0.223 -3.499 1.00 90.00 87 VAL A C 1
ATOM 688 O O . VAL A 1 87 ? -2.236 -0.545 -3.022 1.00 90.00 87 VAL A O 1
ATOM 691 N N . ILE A 1 88 ? -4.349 -0.104 -3.650 1.00 90.88 88 ILE A N 1
ATOM 692 C CA . ILE A 1 88 ? -4.907 -1.423 -3.365 1.00 90.88 88 ILE A CA 1
ATOM 693 C C . ILE A 1 88 ? -4.817 -2.239 -4.644 1.00 90.88 88 ILE A C 1
ATOM 695 O O . ILE A 1 88 ? -5.319 -1.846 -5.700 1.00 90.88 88 ILE A O 1
ATOM 699 N N . THR A 1 89 ? -4.160 -3.379 -4.538 1.00 90.50 89 THR A N 1
ATOM 700 C CA . THR A 1 89 ? -3.822 -4.230 -5.665 1.00 90.50 89 THR A CA 1
ATOM 701 C C . THR A 1 89 ? -4.096 -5.690 -5.348 1.00 90.50 89 THR A C 1
ATOM 703 O O . THR A 1 89 ? -4.130 -6.097 -4.187 1.00 90.50 89 THR A O 1
ATOM 706 N N . GLU A 1 90 ? -4.268 -6.483 -6.391 1.00 89.00 90 GLU A N 1
ATOM 707 C CA . GLU A 1 90 ? -4.312 -7.940 -6.319 1.00 89.00 90 GLU A CA 1
ATOM 708 C C . GLU A 1 90 ? -3.170 -8.498 -7.157 1.00 89.00 90 GLU A C 1
ATOM 710 O O . GLU A 1 90 ? -2.739 -7.879 -8.137 1.00 89.00 90 GLU A O 1
ATOM 715 N N . LYS A 1 91 ? -2.646 -9.655 -6.758 1.00 81.62 91 LYS A N 1
ATOM 716 C CA . LYS A 1 91 ? -1.633 -10.347 -7.552 1.00 81.62 91 LYS A CA 1
ATOM 717 C C . LYS A 1 91 ? -2.246 -10.726 -8.910 1.00 81.62 91 LYS A C 1
ATOM 719 O O . LYS A 1 91 ? -3.351 -11.264 -8.942 1.00 81.62 91 LYS A O 1
ATOM 724 N N . ALA A 1 92 ? -1.562 -10.357 -9.996 1.00 66.62 92 ALA A N 1
ATOM 725 C CA . ALA A 1 92 ? -1.947 -10.733 -11.357 1.00 66.62 92 ALA A CA 1
ATOM 726 C C . ALA A 1 92 ? -1.583 -12.193 -11.651 1.00 66.62 92 ALA A C 1
ATOM 728 O O . ALA A 1 92 ? -0.587 -12.679 -11.055 1.00 66.62 92 ALA A O 1
#

Radius of gyration: 12.85 Å; chains: 1; bounding box: 27×29×34 Å

Foldseek 3Di:
DFDPQQPDDDDPDDDPPDPDFDWAFPDKAFPDPVRLCVVCVVQQEEAEDETQAPDDPVVVCVSSVHHYDDQWYWYWGAHPVRTTMIGITGGD